Protein AF-A0A3A4RZ63-F1 (afdb_monomer_lite)

Secondary structure (DSSP, 8-state):
-EE--HHHHHHHHTT-TTHHHHHHHHH-TTTEE--HHHHHHHHHHHHHHHHHHHHH-------

pLDDT: mean 86.98, std 16.16, range [36.69, 97.69]

Structure (mmCIF, N/CA/C/O backbone):
data_AF-A0A3A4RZ63-F1
#
_entry.id   AF-A0A3A4RZ63-F1
#
loop_
_atom_site.group_PDB
_atom_site.id
_atom_site.type_symbol
_atom_site.label_atom_id
_atom_site.label_alt_id
_atom_site.label_comp_id
_atom_site.label_asym_id
_atom_site.label_entity_id
_atom_site.label_seq_id
_atom_site.pdbx_PDB_ins_code
_atom_site.Cartn_x
_atom_site.Cartn_y
_atom_site.Cartn_z
_atom_site.occupancy
_atom_site.B_iso_or_equiv
_atom_site.auth_seq_id
_atom_site.auth_comp_id
_atom_site.auth_asym_id
_atom_site.auth_atom_id
_atom_site.pdbx_PDB_model_num
ATOM 1 N N . MET A 1 1 ? -7.234 -0.639 15.843 1.00 89.88 1 MET A N 1
ATOM 2 C CA . MET A 1 1 ? -7.542 0.473 14.918 1.00 89.88 1 MET A CA 1
ATOM 3 C C . MET A 1 1 ? -6.266 1.221 14.553 1.00 89.88 1 MET A C 1
ATOM 5 O O . MET A 1 1 ? -5.586 1.706 15.449 1.00 89.88 1 MET A O 1
ATOM 9 N N . MET A 1 2 ? -5.927 1.279 13.270 1.00 96.81 2 MET A N 1
ATOM 10 C CA . MET A 1 2 ? -4.646 1.754 12.738 1.00 96.81 2 MET A CA 1
ATOM 11 C C . MET A 1 2 ? -4.819 2.233 11.293 1.00 96.81 2 MET A C 1
ATOM 13 O O . MET A 1 2 ? -5.780 1.862 10.625 1.00 96.81 2 MET A O 1
ATOM 17 N N . ILE A 1 3 ? -3.901 3.080 10.829 1.00 97.31 3 ILE A N 1
ATOM 18 C CA . ILE A 1 3 ? -3.875 3.627 9.468 1.00 97.31 3 ILE A CA 1
ATOM 19 C C . ILE A 1 3 ? -2.494 3.333 8.886 1.00 97.31 3 ILE A C 1
ATOM 21 O O . ILE A 1 3 ? -1.490 3.573 9.554 1.00 97.31 3 ILE A O 1
ATOM 25 N N . VAL A 1 4 ? -2.460 2.842 7.651 1.00 97.19 4 VAL A N 1
ATOM 26 C CA . VAL A 1 4 ? -1.236 2.706 6.850 1.00 97.19 4 VAL A CA 1
ATOM 27 C C . VAL A 1 4 ? -1.232 3.829 5.817 1.00 97.19 4 VAL A C 1
ATOM 29 O O . VAL A 1 4 ? -2.257 4.073 5.177 1.00 97.19 4 VAL A O 1
ATOM 32 N N . ASP A 1 5 ? -0.116 4.543 5.701 1.00 96.19 5 ASP A N 1
ATOM 33 C CA . ASP A 1 5 ? 0.046 5.653 4.763 1.00 96.19 5 ASP A CA 1
ATOM 34 C C . ASP A 1 5 ? 0.154 5.174 3.307 1.00 96.19 5 ASP A C 1
ATOM 36 O O . ASP A 1 5 ? 0.242 3.978 3.022 1.00 96.19 5 ASP A O 1
ATOM 40 N N . SER A 1 6 ? 0.124 6.111 2.357 1.00 96.31 6 SER A N 1
ATOM 41 C CA . SER A 1 6 ? 0.200 5.788 0.930 1.00 96.31 6 SER A CA 1
ATOM 42 C C . SER A 1 6 ? 1.496 5.063 0.555 1.00 96.31 6 SER A C 1
ATOM 44 O O . SER A 1 6 ? 1.446 4.160 -0.277 1.00 96.31 6 SER A O 1
ATOM 46 N N . CYS A 1 7 ? 2.622 5.366 1.207 1.00 94.69 7 CYS A N 1
ATOM 47 C CA . CYS A 1 7 ? 3.890 4.661 1.010 1.00 94.69 7 CYS A CA 1
ATOM 48 C C . CYS A 1 7 ? 3.787 3.169 1.355 1.00 94.69 7 CYS A C 1
ATOM 50 O O . CYS A 1 7 ? 4.175 2.339 0.539 1.00 94.69 7 CYS A O 1
ATOM 52 N N . GLY A 1 8 ? 3.210 2.810 2.508 1.00 95.69 8 GLY A N 1
ATOM 53 C CA . GLY A 1 8 ? 3.045 1.403 2.888 1.00 95.69 8 GLY A CA 1
ATOM 54 C C . GLY A 1 8 ? 2.134 0.619 1.939 1.00 95.69 8 GLY A C 1
ATOM 55 O O . GLY A 1 8 ? 2.391 -0.549 1.647 1.00 95.69 8 GLY A O 1
ATOM 56 N N . TRP A 1 9 ? 1.094 1.264 1.403 1.00 95.81 9 TRP A N 1
ATOM 57 C CA . TRP A 1 9 ? 0.265 0.664 0.353 1.00 95.81 9 TRP A CA 1
ATOM 58 C C . TRP A 1 9 ? 1.031 0.474 -0.957 1.00 95.81 9 TRP A C 1
ATOM 60 O O . TRP A 1 9 ? 0.884 -0.571 -1.586 1.00 95.81 9 TRP A O 1
ATOM 70 N N . LEU A 1 10 ? 1.830 1.461 -1.375 1.00 94.38 10 LEU A N 1
ATOM 71 C CA . LEU A 1 10 ? 2.632 1.363 -2.595 1.00 94.38 10 LEU A CA 1
ATOM 72 C C . LEU A 1 10 ? 3.655 0.229 -2.493 1.00 94.38 10 LEU A C 1
ATOM 74 O O . LEU A 1 10 ? 3.662 -0.610 -3.383 1.00 94.38 10 LEU A O 1
ATOM 78 N N . GLU A 1 11 ? 4.408 0.139 -1.390 1.00 94.69 11 GLU A N 1
ATOM 79 C CA . GLU A 1 11 ? 5.344 -0.968 -1.118 1.00 94.69 11 GLU A CA 1
ATOM 80 C C . GLU A 1 11 ? 4.666 -2.335 -1.280 1.00 94.69 11 GLU A C 1
ATOM 82 O O . GLU A 1 11 ? 5.186 -3.216 -1.959 1.00 94.69 11 GLU A O 1
ATOM 87 N N . TRP A 1 12 ? 3.465 -2.504 -0.719 1.00 93.94 12 TRP A N 1
ATOM 88 C CA . TRP A 1 12 ? 2.704 -3.747 -0.853 1.00 93.94 12 TRP A CA 1
ATOM 89 C C . TRP A 1 12 ? 2.226 -4.020 -2.287 1.00 93.94 12 TRP A C 1
ATOM 91 O O . TRP A 1 12 ? 2.317 -5.148 -2.764 1.00 93.94 12 TRP A O 1
ATOM 101 N N . PHE A 1 13 ? 1.709 -3.010 -2.994 1.00 92.25 13 PHE A N 1
ATOM 102 C CA . PHE A 1 13 ? 1.205 -3.181 -4.362 1.00 92.25 13 PHE A CA 1
ATOM 103 C C . PHE A 1 13 ? 2.308 -3.400 -5.401 1.00 92.25 13 PHE A C 1
ATOM 105 O O . PHE A 1 13 ? 2.033 -3.987 -6.448 1.00 92.25 13 PHE A O 1
ATOM 112 N N . THR A 1 14 ? 3.523 -2.914 -5.143 1.00 91.06 14 THR A N 1
ATOM 113 C CA . THR A 1 14 ? 4.662 -3.039 -6.060 1.00 91.06 14 THR A CA 1
ATOM 114 C C . THR A 1 14 ? 5.610 -4.179 -5.711 1.00 91.06 14 THR A C 1
ATOM 116 O O . THR A 1 14 ? 6.622 -4.306 -6.392 1.00 91.06 14 THR A O 1
ATOM 119 N N . ASP A 1 15 ? 5.306 -4.975 -4.680 1.00 91.50 15 ASP A N 1
ATOM 120 C CA . ASP A 1 15 ? 6.214 -5.999 -4.140 1.00 91.50 15 ASP A CA 1
ATOM 121 C C . ASP A 1 15 ? 7.598 -5.411 -3.788 1.00 91.50 15 ASP A C 1
ATOM 123 O O . ASP A 1 15 ? 8.645 -5.921 -4.177 1.00 91.50 15 ASP A O 1
ATOM 127 N N . GLY A 1 16 ? 7.586 -4.248 -3.125 1.00 90.38 16 GLY A N 1
ATOM 128 C CA . GLY A 1 16 ? 8.789 -3.525 -2.712 1.00 90.38 16 GLY A CA 1
ATOM 129 C C . GLY A 1 16 ? 9.507 -4.171 -1.524 1.00 90.38 16 GLY A C 1
ATOM 130 O O . GLY A 1 16 ? 8.983 -5.069 -0.864 1.00 90.38 16 GLY A O 1
ATOM 131 N N . ASP A 1 17 ? 10.705 -3.673 -1.208 1.00 95.00 17 ASP A N 1
ATOM 132 C CA . ASP A 1 17 ? 11.592 -4.231 -0.173 1.00 95.00 17 ASP A CA 1
ATOM 133 C C . ASP A 1 17 ? 10.929 -4.346 1.214 1.00 95.00 17 ASP A C 1
ATOM 135 O O . ASP A 1 17 ? 11.325 -5.171 2.044 1.00 95.00 17 ASP A O 1
ATOM 139 N N . LEU A 1 18 ? 9.926 -3.505 1.495 1.00 95.69 18 LEU A N 1
ATOM 140 C CA . LEU A 1 18 ? 9.215 -3.485 2.773 1.00 95.69 18 LEU A CA 1
ATOM 141 C C . LEU A 1 18 ? 7.844 -4.174 2.721 1.00 95.69 18 LEU A C 1
ATOM 143 O O . LEU A 1 18 ? 7.154 -4.197 3.743 1.00 95.69 18 LEU A O 1
ATOM 147 N N . ALA A 1 19 ? 7.438 -4.757 1.589 1.00 95.38 19 ALA A N 1
ATOM 148 C CA . ALA A 1 19 ? 6.110 -5.346 1.403 1.00 95.38 19 ALA A CA 1
ATOM 149 C C . ALA A 1 19 ? 5.749 -6.345 2.516 1.00 95.38 19 ALA A C 1
ATOM 151 O O . ALA A 1 19 ? 4.694 -6.235 3.148 1.00 95.38 19 ALA A O 1
ATOM 152 N N . ASP A 1 20 ? 6.664 -7.258 2.845 1.00 96.88 20 ASP A N 1
ATOM 153 C CA . ASP A 1 20 ? 6.464 -8.244 3.912 1.00 96.88 20 ASP A CA 1
ATOM 154 C C . ASP A 1 20 ? 6.343 -7.619 5.309 1.00 96.88 20 ASP A C 1
ATOM 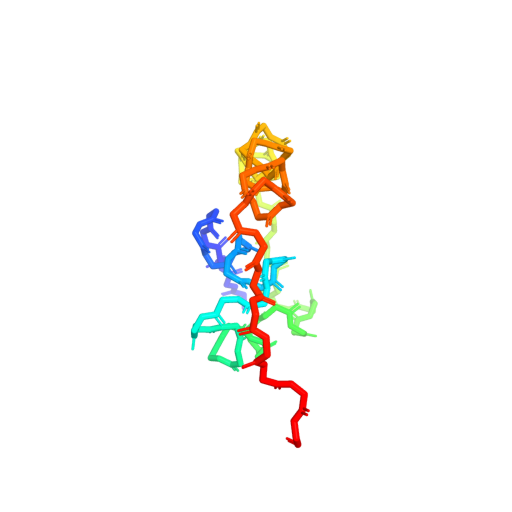156 O O . ASP A 1 20 ? 5.645 -8.157 6.172 1.00 96.88 20 ASP A O 1
ATOM 160 N N . GLN A 1 21 ? 6.969 -6.462 5.537 1.00 96.50 21 GLN A N 1
ATOM 161 C CA . GLN A 1 21 ? 6.843 -5.729 6.798 1.00 96.50 21 GLN A CA 1
ATOM 162 C C . GLN A 1 21 ? 5.477 -5.043 6.911 1.00 96.50 21 GLN A C 1
ATOM 164 O O . GLN A 1 21 ? 4.928 -4.961 8.010 1.00 96.50 21 GLN A O 1
ATOM 169 N N . TYR A 1 22 ? 4.900 -4.595 5.791 1.00 96.12 22 TYR A N 1
ATOM 170 C CA . TYR A 1 22 ? 3.569 -3.979 5.748 1.00 96.12 22 TYR A CA 1
ATOM 171 C C . TYR A 1 22 ? 2.419 -4.997 5.738 1.00 96.12 22 TYR A C 1
ATOM 173 O O . TYR A 1 22 ? 1.333 -4.710 6.248 1.00 96.12 22 TYR A O 1
ATOM 181 N N . LYS A 1 23 ? 2.656 -6.211 5.233 1.00 95.19 23 LYS A N 1
ATOM 182 C CA . LYS A 1 23 ? 1.681 -7.309 5.152 1.00 95.19 23 LYS A CA 1
ATOM 183 C C . LYS A 1 23 ? 0.848 -7.557 6.417 1.00 95.19 23 LYS A C 1
ATOM 185 O O . LYS A 1 23 ? -0.379 -7.619 6.285 1.00 95.19 23 LYS A O 1
ATOM 190 N N . PRO A 1 24 ? 1.427 -7.718 7.628 1.00 95.81 24 PRO A N 1
ATOM 191 C CA . PRO A 1 24 ? 0.631 -7.981 8.827 1.00 95.81 24 PRO A CA 1
ATOM 192 C C . PRO A 1 24 ? -0.331 -6.833 9.145 1.00 95.81 24 PRO A C 1
ATOM 194 O O . PRO A 1 24 ? -1.431 -7.083 9.628 1.00 95.81 24 PRO A O 1
ATOM 197 N N . TYR A 1 25 ? 0.044 -5.595 8.817 1.00 96.00 25 TYR A N 1
ATOM 198 C CA . TYR A 1 25 ? -0.785 -4.421 9.062 1.00 96.00 25 TYR A CA 1
ATOM 199 C C . TYR A 1 25 ? -1.932 -4.286 8.054 1.00 96.00 25 TYR A C 1
ATOM 201 O O . TYR A 1 25 ? -3.042 -3.913 8.423 1.00 96.00 25 TYR A O 1
ATOM 209 N N . LEU A 1 26 ? -1.674 -4.607 6.784 1.00 95.31 26 LEU A N 1
ATOM 210 C CA . LEU A 1 26 ? -2.674 -4.541 5.713 1.00 95.31 26 LEU A CA 1
ATOM 211 C C . LEU A 1 26 ? -3.652 -5.728 5.727 1.00 95.31 26 LEU A C 1
ATOM 213 O O . LEU A 1 26 ? -4.753 -5.627 5.188 1.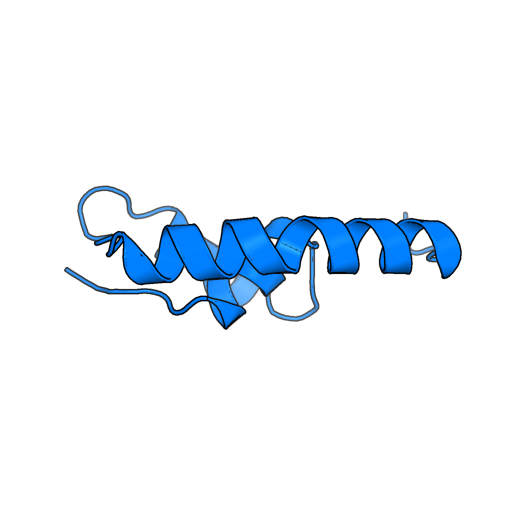00 95.31 26 LEU A O 1
ATOM 217 N N . SER A 1 27 ? -3.268 -6.847 6.349 1.00 95.00 27 SER A N 1
ATOM 218 C CA . SER A 1 27 ? -4.103 -8.054 6.442 1.00 95.00 27 SER A CA 1
ATOM 219 C C . SER A 1 27 ? -5.131 -8.006 7.584 1.00 95.00 27 SER A C 1
ATOM 221 O O . SER A 1 27 ? -6.099 -8.764 7.558 1.00 95.00 27 SER A O 1
ATOM 223 N N . ASP A 1 28 ? -4.953 -7.125 8.574 1.00 96.31 28 ASP A N 1
ATOM 224 C CA . ASP A 1 28 ? -5.862 -6.960 9.718 1.00 96.31 28 ASP A CA 1
ATOM 225 C C . ASP A 1 28 ? -7.013 -5.994 9.383 1.00 96.31 28 ASP A C 1
ATOM 227 O O . ASP A 1 28 ? -7.047 -4.839 9.814 1.00 96.31 28 ASP A O 1
ATOM 231 N N . GLN A 1 29 ? -7.959 -6.465 8.565 1.00 93.31 29 GLN A N 1
ATOM 232 C CA . GLN A 1 29 ? -9.073 -5.651 8.058 1.00 93.31 29 GLN A CA 1
ATOM 233 C C . GLN A 1 29 ? -9.969 -5.083 9.166 1.00 93.31 29 GLN A C 1
ATOM 235 O O . GLN A 1 29 ? -10.475 -3.972 9.025 1.00 93.31 29 GLN A O 1
ATOM 240 N N . ASP A 1 30 ? -10.132 -5.807 10.275 1.00 96.25 30 ASP A N 1
ATOM 241 C CA . ASP A 1 30 ? -10.975 -5.377 11.396 1.00 96.25 30 ASP A CA 1
ATOM 242 C C . ASP A 1 30 ? -10.385 -4.161 12.126 1.00 96.25 30 ASP A C 1
ATOM 244 O O . ASP A 1 30 ? -11.110 -3.374 12.742 1.00 96.25 30 ASP A O 1
ATOM 248 N N . ASN A 1 31 ? -9.063 -3.980 12.051 1.00 96.69 31 ASN A N 1
ATOM 249 C CA . ASN A 1 31 ? -8.360 -2.860 12.664 1.00 96.69 31 ASN A CA 1
ATOM 250 C C . ASN A 1 31 ? -7.854 -1.819 11.664 1.00 96.69 31 ASN A C 1
ATOM 252 O O . ASN A 1 31 ? -7.387 -0.766 12.111 1.00 96.69 31 ASN A O 1
ATOM 256 N N . LEU A 1 32 ? -7.933 -2.072 10.359 1.00 97.06 32 LEU A N 1
ATOM 257 C CA . LEU A 1 32 ? -7.418 -1.186 9.322 1.00 97.06 32 LEU A CA 1
ATOM 258 C C . LEU A 1 32 ? -8.448 -0.130 8.912 1.00 97.06 32 LEU A C 1
ATOM 260 O O . LEU A 1 32 ? -9.489 -0.422 8.329 1.00 97.06 32 LEU A O 1
ATOM 264 N N . LEU A 1 33 ? -8.114 1.136 9.149 1.00 97.12 33 LEU A N 1
ATOM 265 C CA . LEU A 1 33 ? -8.842 2.267 8.589 1.00 97.12 33 LEU A CA 1
ATOM 266 C C . LEU A 1 33 ? -8.178 2.724 7.295 1.00 97.12 33 LEU A C 1
ATOM 268 O O . LEU A 1 33 ? -6.971 2.962 7.256 1.00 97.12 33 LEU A O 1
ATOM 272 N N . ILE A 1 34 ? -8.996 2.926 6.262 1.00 95.31 34 ILE A N 1
ATOM 273 C CA . ILE A 1 34 ? -8.554 3.424 4.957 1.00 95.31 34 ILE A CA 1
ATOM 274 C C . ILE A 1 34 ? -9.225 4.777 4.692 1.00 95.31 34 ILE A C 1
ATOM 276 O O . ILE A 1 34 ? -10.337 4.832 4.158 1.00 95.31 34 ILE A O 1
ATOM 280 N N . PRO A 1 35 ? -8.587 5.895 5.080 1.00 96.94 35 PRO A N 1
ATOM 281 C CA . PRO A 1 35 ? -9.051 7.223 4.706 1.00 96.94 35 PRO A CA 1
ATOM 282 C C . PRO A 1 35 ? -9.116 7.381 3.182 1.00 96.94 35 PRO A C 1
ATOM 284 O O . PRO A 1 35 ? -8.187 7.001 2.471 1.00 96.94 35 PRO A O 1
ATOM 287 N N . ALA A 1 36 ? -10.174 8.020 2.676 1.00 97.69 36 ALA A N 1
AT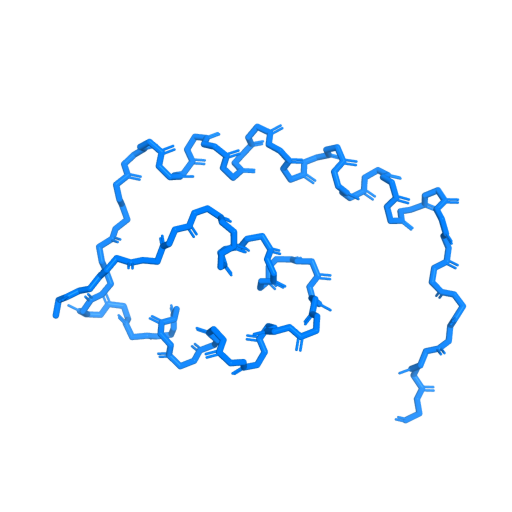OM 288 C CA . ALA A 1 36 ? -10.359 8.230 1.236 1.00 97.69 36 ALA A CA 1
ATOM 289 C C . ALA A 1 36 ? -9.186 8.976 0.568 1.00 97.69 36 ALA A C 1
ATOM 291 O O . ALA A 1 36 ? -8.900 8.742 -0.604 1.00 97.69 36 ALA A O 1
ATOM 292 N N . ILE A 1 37 ? -8.485 9.841 1.311 1.00 97.12 37 ILE A N 1
ATOM 293 C CA . ILE A 1 37 ? -7.296 10.545 0.816 1.00 97.12 37 ILE A CA 1
ATOM 294 C C . ILE A 1 37 ? -6.137 9.589 0.505 1.00 97.12 37 ILE A C 1
ATOM 296 O O . ILE A 1 37 ? -5.516 9.729 -0.543 1.00 97.12 37 ILE A O 1
ATOM 300 N N . ILE A 1 38 ? -5.907 8.570 1.340 1.00 97.19 38 ILE A N 1
ATOM 301 C CA . ILE A 1 38 ? -4.860 7.566 1.100 1.00 97.19 38 ILE A CA 1
ATOM 302 C C . ILE A 1 38 ? -5.202 6.751 -0.147 1.00 97.19 38 ILE A C 1
ATOM 304 O O . ILE A 1 38 ? -4.351 6.563 -1.013 1.00 97.19 38 ILE A O 1
ATOM 308 N N . LEU A 1 39 ? -6.466 6.337 -0.288 1.00 96.06 39 LEU A N 1
ATOM 309 C CA . LEU A 1 39 ? -6.918 5.623 -1.483 1.00 96.06 39 LEU A CA 1
ATOM 310 C C . LEU A 1 39 ? -6.708 6.458 -2.758 1.00 96.06 39 LEU A C 1
ATOM 312 O O . LEU A 1 39 ? -6.259 5.928 -3.773 1.00 96.06 39 LEU A O 1
ATOM 316 N N . TYR A 1 40 ? -7.004 7.760 -2.705 1.00 96.75 40 TYR A N 1
ATOM 317 C CA . TYR A 1 40 ? -6.792 8.677 -3.825 1.00 96.75 40 TYR A CA 1
ATOM 318 C C . TYR A 1 40 ? -5.309 8.829 -4.194 1.00 96.75 40 TYR A C 1
ATOM 320 O O . TYR A 1 40 ? -4.969 8.781 -5.376 1.00 96.75 40 TYR A O 1
ATOM 328 N N . GLU A 1 41 ? -4.424 8.990 -3.208 1.00 96.44 41 GLU A N 1
ATOM 329 C CA . GLU A 1 41 ? -2.978 9.097 -3.434 1.00 96.44 41 GLU A CA 1
ATOM 330 C C . GLU A 1 41 ? -2.413 7.837 -4.094 1.00 96.44 41 GLU A C 1
ATOM 332 O O . GLU A 1 41 ? -1.747 7.934 -5.126 1.00 96.44 41 GLU A O 1
ATOM 337 N N . VAL A 1 42 ? -2.743 6.659 -3.554 1.00 96.00 42 VAL A N 1
ATOM 338 C CA . VAL A 1 42 ? -2.302 5.369 -4.104 1.00 96.00 42 VAL A CA 1
ATOM 339 C C . VAL A 1 42 ? -2.817 5.195 -5.529 1.00 96.00 42 VAL A C 1
ATOM 341 O O . VAL A 1 42 ? -2.037 4.896 -6.428 1.00 96.00 42 VAL A O 1
ATOM 344 N N . TYR A 1 43 ? -4.106 5.453 -5.772 1.00 94.94 43 TYR A N 1
ATOM 345 C CA . TYR A 1 43 ? -4.696 5.344 -7.109 1.00 94.94 43 TYR A CA 1
ATOM 346 C C . TYR A 1 43 ? -4.026 6.270 -8.132 1.00 94.94 43 TYR A C 1
ATOM 348 O O . TYR A 1 43 ? -3.865 5.896 -9.293 1.00 94.94 43 TYR A O 1
ATOM 356 N N . LYS A 1 44 ? -3.631 7.478 -7.719 1.00 94.94 44 LYS A N 1
ATOM 357 C CA . LYS A 1 44 ? -2.975 8.443 -8.605 1.00 94.94 44 LYS A CA 1
ATOM 358 C C . LYS A 1 44 ? -1.536 8.036 -8.945 1.00 94.94 44 LYS A C 1
ATOM 360 O O . LYS A 1 44 ? -1.122 8.229 -10.082 1.00 94.94 44 LYS A O 1
ATOM 365 N N . VAL A 1 45 ? -0.784 7.512 -7.977 1.00 93.44 45 VAL A N 1
ATOM 366 C CA . VAL A 1 45 ? 0.660 7.240 -8.115 1.00 93.44 45 VAL A CA 1
ATOM 367 C C . VAL A 1 45 ? 0.947 5.849 -8.687 1.00 93.44 45 VAL A C 1
ATOM 369 O O . VAL A 1 45 ? 1.874 5.685 -9.479 1.00 93.44 45 VAL A O 1
ATOM 372 N N . LEU A 1 46 ? 0.144 4.843 -8.331 1.00 92.31 46 LEU A N 1
ATOM 373 C CA . LEU A 1 46 ? 0.396 3.445 -8.693 1.00 92.31 46 LEU A CA 1
ATOM 374 C C . LEU A 1 46 ? 0.557 3.200 -10.215 1.00 92.31 46 LEU A C 1
ATOM 376 O O . LEU A 1 46 ? 1.478 2.474 -10.587 1.00 92.31 46 LEU A O 1
ATOM 380 N N . PRO A 1 47 ? -0.236 3.813 -11.124 1.00 89.00 47 PRO A N 1
ATOM 381 C CA . PRO A 1 47 ? -0.071 3.610 -12.568 1.00 89.00 47 PRO A CA 1
ATOM 382 C C . PRO A 1 47 ? 1.284 4.082 -13.114 1.00 89.00 47 PRO A C 1
ATOM 384 O O . PRO A 1 47 ? 1.856 3.439 -13.999 1.00 89.00 47 PRO A O 1
ATOM 387 N N . GLU A 1 48 ? 1.809 5.192 -12.588 1.00 84.62 48 GLU A N 1
ATOM 388 C CA . GLU A 1 48 ? 3.127 5.716 -12.965 1.00 84.62 48 GLU A CA 1
ATOM 389 C C . GLU A 1 48 ? 4.226 4.744 -12.511 1.00 84.62 48 GLU A C 1
ATOM 391 O O . GLU A 1 48 ? 5.101 4.388 -13.304 1.00 84.62 48 GLU A O 1
ATOM 396 N N . PHE A 1 49 ? 4.109 4.217 -11.288 1.00 81.75 49 PHE A N 1
ATOM 397 C CA . PHE A 1 49 ? 5.016 3.202 -10.746 1.00 81.75 49 PHE A CA 1
ATOM 398 C C . PHE A 1 49 ? 5.019 1.910 -11.570 1.00 81.75 49 PHE A C 1
ATOM 400 O O . PHE A 1 49 ? 6.082 1.436 -11.965 1.00 81.75 49 PHE A O 1
ATOM 407 N N . CYS A 1 50 ? 3.847 1.355 -11.895 1.00 76.56 50 CYS A N 1
ATOM 408 C CA . CYS A 1 50 ? 3.754 0.138 -12.706 1.00 76.56 50 CYS A CA 1
ATOM 409 C C . CYS A 1 50 ? 4.314 0.338 -14.122 1.00 76.56 50 CYS A C 1
ATOM 411 O O . CYS A 1 50 ? 4.953 -0.563 -14.665 1.00 76.56 50 CYS A O 1
ATOM 413 N N . THR A 1 51 ? 4.114 1.521 -14.711 1.00 77.50 51 THR A N 1
ATOM 414 C CA . THR A 1 51 ? 4.706 1.861 -16.014 1.00 77.50 51 THR A CA 1
ATOM 415 C C . THR A 1 51 ? 6.228 1.874 -15.919 1.00 77.50 51 THR A C 1
ATOM 417 O O . THR A 1 51 ? 6.907 1.304 -16.769 1.00 77.50 51 THR A O 1
ATOM 420 N N . GLN A 1 52 ? 6.778 2.466 -14.861 1.00 73.88 52 GLN A N 1
ATOM 421 C CA . GLN A 1 52 ? 8.219 2.521 -14.655 1.00 73.88 52 GLN A CA 1
ATOM 422 C C . GLN A 1 52 ? 8.822 1.141 -14.360 1.00 73.88 52 GLN A C 1
ATOM 424 O O . GLN A 1 52 ? 9.876 0.826 -14.902 1.00 73.88 52 GLN A O 1
ATOM 429 N N . LEU A 1 53 ? 8.135 0.281 -13.602 1.00 70.62 53 LEU A N 1
ATOM 430 C CA . LEU A 1 53 ? 8.529 -1.119 -13.398 1.00 70.62 53 LEU A CA 1
ATOM 431 C C . LEU A 1 53 ? 8.542 -1.909 -14.716 1.00 70.62 53 LEU A C 1
ATOM 433 O O . LEU A 1 53 ? 9.493 -2.641 -14.986 1.00 70.62 53 LEU A O 1
ATOM 437 N N . ALA A 1 54 ? 7.532 -1.716 -15.570 1.00 74.31 54 ALA A N 1
ATOM 438 C CA . ALA A 1 54 ? 7.473 -2.353 -16.885 1.00 74.31 54 ALA A CA 1
ATOM 439 C C . ALA A 1 54 ? 8.586 -1.867 -17.833 1.00 74.31 54 ALA A C 1
ATOM 441 O O . ALA A 1 54 ? 9.111 -2.654 -18.617 1.00 74.31 54 ALA A O 1
ATOM 442 N N . LEU A 1 55 ? 8.961 -0.585 -17.758 1.00 73.25 55 LEU A N 1
ATOM 443 C CA . LEU A 1 55 ? 10.051 -0.0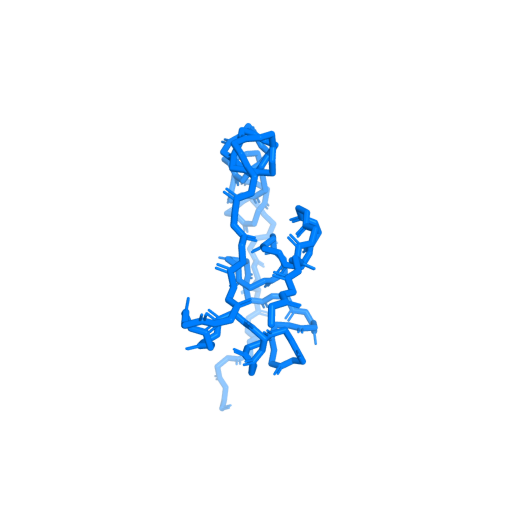10 -18.553 1.00 73.25 55 LEU A CA 1
ATOM 444 C C . LEU A 1 55 ? 11.438 -0.397 -18.029 1.00 73.25 55 LEU A C 1
ATOM 446 O O . LEU A 1 55 ? 12.366 -0.550 -18.820 1.00 73.25 55 LEU A O 1
ATOM 450 N N . ASN A 1 56 ? 11.579 -0.552 -16.713 1.00 68.00 56 ASN A N 1
ATOM 451 C CA . ASN A 1 56 ? 12.862 -0.808 -16.067 1.00 68.00 56 ASN A CA 1
ATOM 452 C C . ASN A 1 56 ? 13.223 -2.289 -15.970 1.00 68.00 56 ASN A C 1
ATOM 454 O O . ASN A 1 56 ? 14.329 -2.566 -15.523 1.00 68.00 56 ASN A O 1
ATOM 458 N N . GLY A 1 57 ? 12.331 -3.201 -16.382 1.00 58.03 57 GLY A N 1
ATOM 459 C CA . GLY A 1 57 ? 12.598 -4.631 -16.524 1.00 58.03 57 GLY A CA 1
ATOM 460 C C . GLY A 1 57 ? 13.380 -5.204 -15.347 1.00 58.03 57 GLY A C 1
ATOM 461 O O . GLY A 1 57 ? 14.602 -5.309 -15.419 1.00 58.03 57 GLY A O 1
ATOM 462 N N . HIS A 1 58 ? 12.686 -5.588 -14.274 1.00 53.19 58 HIS A N 1
ATOM 463 C CA . HIS A 1 58 ? 13.311 -6.320 -13.175 1.00 53.19 58 HIS A CA 1
ATOM 464 C C . HIS A 1 58 ? 13.810 -7.670 -13.714 1.00 53.19 58 HIS A C 1
ATOM 466 O O . HIS A 1 58 ? 13.074 -8.652 -13.785 1.00 53.19 58 HIS A O 1
ATOM 472 N N . HIS A 1 59 ? 15.062 -7.689 -14.169 1.00 47.25 59 HIS A N 1
ATOM 473 C CA . HIS A 1 59 ? 15.824 -8.904 -14.358 1.00 47.25 59 HIS A CA 1
ATOM 474 C C . HIS A 1 59 ? 15.911 -9.581 -12.989 1.00 47.25 59 HIS A C 1
ATOM 476 O O . HIS A 1 59 ? 16.533 -9.068 -12.065 1.00 47.25 59 HIS A O 1
ATOM 482 N N . ASP A 1 60 ? 15.214 -10.707 -12.895 1.00 52.56 60 A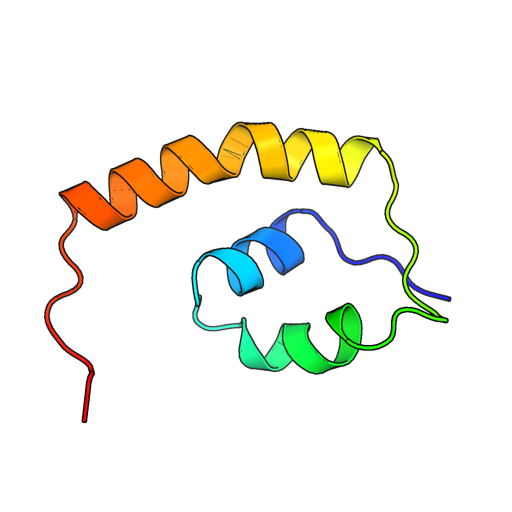SP A N 1
ATOM 483 C CA . ASP A 1 60 ? 15.564 -11.873 -12.099 1.00 52.56 60 ASP A CA 1
ATOM 484 C C . ASP A 1 60 ? 15.735 -11.674 -10.583 1.00 52.56 60 ASP A C 1
ATOM 486 O O . ASP A 1 60 ? 16.820 -11.393 -10.082 1.00 52.56 60 ASP A O 1
ATOM 490 N N . HIS A 1 61 ? 14.686 -12.023 -9.831 1.00 41.66 61 HIS A N 1
ATOM 491 C CA . HIS A 1 61 ? 14.880 -12.910 -8.679 1.00 41.66 61 HIS A CA 1
ATOM 492 C C . HIS A 1 61 ? 13.678 -13.847 -8.461 1.00 41.66 61 HIS A C 1
ATOM 494 O O . HIS A 1 61 ? 13.114 -13.936 -7.379 1.00 41.66 61 HIS A O 1
ATOM 500 N N . PHE A 1 62 ? 13.300 -14.591 -9.506 1.00 36.69 62 PHE A N 1
ATOM 501 C CA . PHE A 1 62 ? 12.662 -15.897 -9.318 1.00 36.69 62 PHE A CA 1
ATOM 502 C C . PHE A 1 62 ? 13.772 -16.951 -9.216 1.00 36.69 62 PHE A C 1
ATOM 504 O O . PHE A 1 62 ? 14.229 -17.494 -10.222 1.00 36.69 62 PHE A O 1
ATOM 51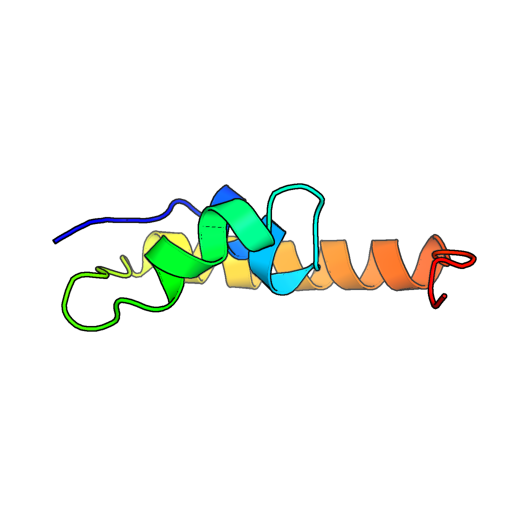1 N N . LEU A 1 63 ? 14.210 -17.205 -7.983 1.00 37.78 63 LEU A N 1
ATOM 512 C CA . LEU A 1 63 ? 14.745 -18.489 -7.530 1.00 37.78 63 LEU A CA 1
ATOM 513 C C . LEU A 1 63 ? 14.018 -18.858 -6.241 1.00 37.78 63 LEU A C 1
ATOM 515 O O . LEU A 1 63 ? 13.931 -17.966 -5.369 1.00 37.78 63 LEU A O 1
#

Foldseek 3Di:
DDEDALVLVLCCVLVHPCNVVSVVVVVPPVPYDDPPVSVVSNVVCNVVVVVVCVVVPPPDDPD

Sequence (63 aa):
MMIVDSCGWLEWFTDGDLADQYKPYLSDQDNLLIPAIILYEVYKVLPEFCTQLALNGHHDHFL

Radius of gyration: 13.1 Å; chains: 1; bounding box: 27×29×34 Å